Protein AF-A0A498DMC9-F1 (afdb_monomer)

Solvent-accessible surface area (backbone atoms only — not comparable to full-atom values): 8242 Å² total; per-residue (Å²): 131,87,79,72,52,37,24,66,53,49,27,66,72,36,77,91,37,38,62,50,49,54,48,55,50,44,44,74,74,45,41,90,77,58,51,68,70,57,53,53,52,40,46,53,58,51,54,74,74,48,65,63,73,39,71,53,36,26,47,41,34,43,35,51,49,32,53,46,32,52,65,42,59,84,47,43,86,78,45,46,65,72,32,44,45,17,38,45,68,71,69,45,87,46,63,70,51,50,46,54,48,55,54,49,60,76,69,50,84,81,55,89,39,27,50,52,56,72,61,17,53,47,33,40,68,75,42,57,68,71,33,58,70,63,47,41,60,52,48,54,56,52,60,67,71,77,114

Secondary structure (DSSP, 8-state):
---PPBHHHHHHH-GGGHHHHHHHHHHHH-GGGS-HHHHHHHHHHHHHTS-TTSHHHHHHHHHHHHHHHTT-GGGHHHHHHHHHHHHHHTT--SHHHHHHHHHHHHH-S--TT-BPPHHHHHHHHHTGGG-HHHHHHHHHHHHHH--

Mean predicted aligned error: 4.4 Å

pLDDT: mean 89.73, std 10.86, range [36.19, 98.56]

Foldseek 3Di:
DPPFDALLNLLVVDPQSVLLNVLLVCLVPPVVVQDPVSLVVSLVSNLVVADQADPLLLLNLLLSLLSNCLRVVVCCLVRVLSNCSNVVNVVQLALVSVLVVLVVSLVDPDRPSHHHDPSSSCCNVVPVSVCSVVSVVSNVVNVVVVD

Structure (mmCIF, N/CA/C/O backbone):
data_AF-A0A498DMC9-F1
#
_entry.id   AF-A0A498DMC9-F1
#
loop_
_atom_site.group_PDB
_atom_site.id
_atom_site.type_symbol
_atom_site.label_atom_id
_atom_site.label_alt_id
_atom_site.label_comp_id
_atom_site.label_asym_id
_atom_site.label_entity_id
_atom_site.label_seq_id
_atom_site.pdbx_PDB_ins_code
_atom_site.Cartn_x
_atom_site.Cartn_y
_atom_site.Cartn_z
_atom_site.occupancy
_atom_site.B_iso_or_equiv
_atom_site.auth_seq_id
_atom_site.auth_comp_id
_atom_site.auth_asym_id
_atom_site.auth_atom_id
_atom_site.pdbx_PDB_model_num
ATOM 1 N N . MET A 1 1 ? 22.273 14.598 11.260 1.00 36.19 1 MET A N 1
ATOM 2 C CA . MET A 1 1 ? 21.572 13.301 11.300 1.00 36.19 1 MET A CA 1
ATOM 3 C C . MET A 1 1 ? 20.208 13.580 10.700 1.00 36.19 1 MET A C 1
ATOM 5 O O . MET A 1 1 ? 19.405 14.213 11.371 1.00 36.19 1 MET A O 1
ATOM 9 N N . ASN A 1 2 ? 20.017 13.303 9.408 1.00 38.44 2 ASN A N 1
ATOM 10 C CA . ASN A 1 2 ? 18.718 13.521 8.772 1.00 38.44 2 ASN A CA 1
ATOM 11 C C . ASN A 1 2 ? 17.767 12.481 9.358 1.00 38.44 2 ASN A C 1
ATOM 13 O O . ASN A 1 2 ? 18.017 11.284 9.252 1.00 38.44 2 ASN A O 1
ATOM 17 N N . GLN A 1 3 ? 16.760 12.945 10.088 1.00 52.00 3 GLN A N 1
ATOM 18 C CA . GLN A 1 3 ? 15.688 12.095 10.576 1.00 52.00 3 GLN A CA 1
ATOM 19 C C . GLN A 1 3 ? 14.864 11.744 9.337 1.00 52.00 3 GLN A C 1
ATOM 21 O O . GLN A 1 3 ? 14.252 12.629 8.749 1.00 52.00 3 GLN A O 1
ATOM 26 N N . PHE A 1 4 ? 14.962 10.504 8.861 1.00 64.44 4 PHE A N 1
ATOM 27 C CA . PHE A 1 4 ? 14.145 10.056 7.737 1.00 64.44 4 PHE A CA 1
ATOM 28 C C . PHE A 1 4 ? 12.678 10.107 8.171 1.00 64.44 4 PHE A C 1
ATOM 30 O O . PHE A 1 4 ? 12.335 9.565 9.224 1.00 64.44 4 PHE A O 1
ATOM 37 N N . GLU A 1 5 ? 11.843 10.809 7.407 1.00 79.25 5 GLU A N 1
ATOM 38 C CA . GLU A 1 5 ? 10.415 10.928 7.700 1.00 79.25 5 GLU A CA 1
ATOM 39 C C . GLU A 1 5 ? 9.752 9.552 7.552 1.00 79.25 5 GLU A C 1
ATOM 41 O O . GLU A 1 5 ? 10.028 8.801 6.610 1.00 79.25 5 GLU A O 1
ATOM 46 N N . SER A 1 6 ? 8.893 9.182 8.502 1.00 91.06 6 SER A N 1
ATOM 47 C CA . SER A 1 6 ? 8.060 7.995 8.322 1.00 91.06 6 SER A CA 1
ATOM 48 C C . SER A 1 6 ? 6.994 8.278 7.265 1.00 91.06 6 SER A C 1
ATOM 50 O O . SER A 1 6 ? 6.578 9.422 7.080 1.00 91.06 6 SER A O 1
ATOM 52 N N . PHE A 1 7 ? 6.473 7.238 6.615 1.00 94.12 7 PHE A N 1
ATOM 53 C CA . PHE A 1 7 ? 5.352 7.382 5.682 1.00 94.12 7 PHE A CA 1
ATOM 54 C C . PHE A 1 7 ? 4.172 8.116 6.336 1.00 94.12 7 PHE A C 1
ATOM 56 O O . PHE A 1 7 ? 3.524 8.967 5.735 1.00 94.12 7 PHE A O 1
ATOM 63 N N . ARG A 1 8 ? 3.932 7.858 7.625 1.00 94.62 8 ARG A N 1
ATOM 64 C CA . ARG A 1 8 ? 2.882 8.526 8.400 1.00 94.62 8 ARG A CA 1
ATOM 65 C C . ARG A 1 8 ? 3.151 10.021 8.588 1.00 94.62 8 ARG A C 1
ATOM 67 O O . ARG A 1 8 ? 2.198 10.799 8.531 1.00 94.62 8 ARG A O 1
ATOM 74 N N . ASP A 1 9 ? 4.408 10.428 8.759 1.00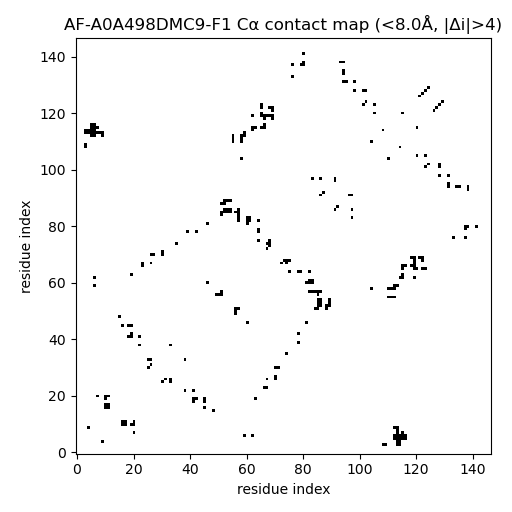 93.38 9 ASP A N 1
ATOM 75 C CA . ASP A 1 9 ? 4.788 11.846 8.810 1.00 93.38 9 ASP A CA 1
ATOM 76 C C . ASP A 1 9 ? 4.497 12.521 7.465 1.00 93.38 9 ASP A C 1
ATOM 78 O O . ASP A 1 9 ? 3.840 13.568 7.437 1.00 93.38 9 ASP A O 1
ATOM 82 N N . VAL A 1 10 ? 4.848 11.864 6.353 1.00 92.94 10 VAL A N 1
ATOM 83 C CA . VAL A 1 10 ? 4.533 12.330 4.994 1.00 92.94 10 VAL A CA 1
ATOM 84 C C . VAL A 1 10 ? 3.021 12.493 4.810 1.00 92.94 10 VAL A C 1
ATOM 86 O O . VAL A 1 10 ? 2.564 13.583 4.452 1.00 92.94 10 VAL A O 1
ATOM 89 N N . LEU A 1 11 ? 2.217 11.475 5.150 1.00 94.56 11 LEU A N 1
ATOM 90 C CA . LEU A 1 11 ? 0.750 11.553 5.100 1.00 94.56 11 LEU A CA 1
ATOM 91 C C . LEU A 1 11 ? 0.197 12.706 5.957 1.00 94.56 11 LEU A C 1
ATOM 93 O O . LEU A 1 11 ? -0.761 13.375 5.567 1.00 94.56 11 LEU A O 1
ATOM 97 N N . SER A 1 12 ? 0.788 12.955 7.130 1.00 94.00 12 SER A N 1
ATOM 98 C CA . SER A 1 12 ? 0.341 14.014 8.043 1.00 94.00 12 SER A CA 1
ATOM 99 C C . SER A 1 12 ? 0.609 15.424 7.499 1.00 94.00 12 SER A C 1
ATOM 101 O O . SER A 1 12 ? -0.191 16.344 7.727 1.00 94.00 12 SER A O 1
ATOM 103 N N . SER A 1 13 ? 1.699 15.581 6.739 1.00 91.94 13 SER A N 1
ATOM 104 C CA . SER A 1 13 ? 2.114 16.843 6.123 1.00 91.94 13 SER A CA 1
ATOM 105 C C . SER A 1 13 ? 1.188 17.257 4.968 1.00 91.94 13 SER A C 1
ATOM 107 O O . SER A 1 13 ? 0.937 18.448 4.752 1.00 91.94 13 SER A O 1
ATOM 109 N N . MET A 1 14 ? 0.588 16.281 4.276 1.00 90.25 14 MET A N 1
ATOM 110 C CA . MET A 1 14 ? -0.277 16.499 3.119 1.00 90.25 14 MET A CA 1
ATOM 111 C C . MET A 1 14 ? -1.756 16.452 3.512 1.00 90.25 14 MET A C 1
ATOM 113 O O . MET A 1 14 ? -2.351 15.397 3.714 1.00 90.25 14 MET A O 1
ATOM 117 N N . LYS A 1 15 ? -2.410 17.622 3.578 1.00 90.75 15 LYS A N 1
ATOM 118 C CA . LYS A 1 15 ? -3.820 17.734 4.018 1.00 90.75 15 LYS A CA 1
ATOM 119 C C . LYS A 1 15 ? -4.785 16.798 3.281 1.00 90.75 15 LYS A C 1
ATOM 121 O O . LYS A 1 15 ? -5.711 16.292 3.908 1.00 90.75 15 LYS A O 1
ATOM 126 N N . HIS A 1 16 ? -4.581 16.596 1.983 1.00 91.94 16 HIS A N 1
ATOM 127 C CA . HIS A 1 16 ? -5.442 15.765 1.142 1.00 91.94 16 HIS A CA 1
ATOM 128 C C . HIS A 1 16 ? -5.214 14.255 1.348 1.00 91.94 16 HIS A C 1
ATOM 130 O O . HIS A 1 16 ? -6.079 13.469 0.986 1.00 91.94 16 HIS A O 1
ATOM 136 N N . TRP A 1 17 ? -4.124 13.846 2.009 1.00 94.81 17 TRP A N 1
ATOM 137 C CA . TRP A 1 17 ? -3.828 12.448 2.354 1.00 94.81 17 TRP A CA 1
ATOM 138 C C . TRP A 1 17 ? -4.225 12.055 3.779 1.00 94.81 17 TRP A C 1
ATOM 140 O O . TRP A 1 17 ? -4.114 10.893 4.170 1.00 94.81 17 TRP A O 1
ATOM 150 N N . ARG A 1 18 ? -4.764 12.992 4.564 1.00 95.38 18 ARG A N 1
ATOM 151 C CA . ARG A 1 18 ? -5.263 12.715 5.920 1.00 95.38 18 ARG A CA 1
ATOM 152 C C . ARG A 1 18 ? -6.287 11.5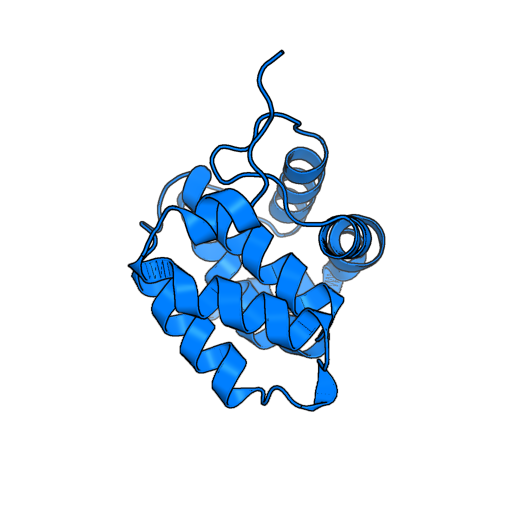76 6.007 1.00 95.38 18 ARG A C 1
ATOM 154 O O . ARG A 1 18 ? -6.234 10.864 7.007 1.00 95.38 18 ARG A O 1
ATOM 161 N N . PRO A 1 19 ? -7.190 11.360 5.027 1.00 97.56 19 PRO A N 1
ATOM 162 C CA . PRO A 1 19 ? -8.073 10.195 5.052 1.00 97.56 19 PRO A CA 1
ATOM 163 C C . PRO A 1 19 ? -7.307 8.867 5.073 1.00 97.56 19 PRO A C 1
ATOM 165 O O . PRO A 1 19 ? -7.687 7.974 5.826 1.00 97.56 19 PRO A O 1
ATOM 168 N N . MET A 1 20 ? -6.201 8.764 4.324 1.00 98.06 20 MET A N 1
ATOM 169 C CA . MET A 1 20 ? -5.328 7.587 4.347 1.00 98.06 20 MET A CA 1
ATOM 170 C C . MET A 1 20 ? -4.681 7.420 5.724 1.00 98.06 20 MET A C 1
ATOM 172 O O . MET A 1 20 ? -4.760 6.345 6.307 1.00 98.06 20 MET A O 1
ATOM 176 N N . LEU A 1 21 ? -4.136 8.491 6.314 1.00 97.69 21 LEU A N 1
ATOM 177 C CA . LEU A 1 21 ? -3.573 8.424 7.670 1.00 97.69 21 LEU A CA 1
ATOM 178 C C . LEU A 1 21 ? -4.604 7.936 8.702 1.00 97.69 21 LEU A C 1
ATOM 180 O O . LEU A 1 21 ? -4.318 7.027 9.478 1.00 97.69 21 LEU A O 1
ATOM 184 N N . ALA A 1 22 ? -5.817 8.496 8.670 1.00 97.75 22 ALA A N 1
ATOM 185 C CA . ALA A 1 22 ? -6.899 8.105 9.570 1.00 97.75 22 ALA A CA 1
ATOM 186 C C . ALA A 1 22 ? -7.335 6.643 9.365 1.00 97.75 22 ALA A C 1
ATOM 188 O O . ALA A 1 22 ? -7.659 5.954 10.332 1.00 97.75 22 ALA A O 1
ATOM 189 N N . LEU A 1 23 ? -7.327 6.150 8.122 1.00 98.31 23 LEU A N 1
ATOM 190 C CA . LEU A 1 23 ? -7.565 4.738 7.834 1.00 98.31 23 LEU A CA 1
ATOM 191 C C . LEU A 1 23 ? -6.490 3.854 8.479 1.00 98.31 23 LEU A C 1
ATOM 193 O O . LEU A 1 23 ? -6.831 2.878 9.143 1.00 98.31 23 LEU A O 1
ATOM 197 N N . LEU A 1 24 ? -5.208 4.198 8.318 1.00 97.62 24 LEU A N 1
ATOM 198 C CA . LEU A 1 24 ? -4.105 3.426 8.899 1.00 97.62 24 LEU A CA 1
ATOM 199 C C . LEU A 1 24 ? -4.141 3.424 10.439 1.00 97.62 24 LEU A C 1
ATOM 201 O O . LEU A 1 24 ? -3.757 2.430 11.061 1.00 97.62 24 LEU A O 1
ATOM 205 N N . ASP A 1 25 ? -4.636 4.498 11.058 1.00 97.44 25 ASP A N 1
ATOM 206 C CA . ASP A 1 25 ? -4.862 4.586 12.510 1.00 97.44 25 ASP A CA 1
ATOM 207 C C . ASP A 1 25 ? -5.959 3.644 12.992 1.00 97.44 25 ASP A C 1
ATOM 209 O O . ASP A 1 25 ? -5.773 2.893 13.956 1.00 97.44 25 ASP A O 1
ATOM 213 N N . ASP A 1 26 ? -7.095 3.645 12.299 1.00 97.69 26 ASP A N 1
ATOM 214 C CA . ASP A 1 26 ? -8.195 2.742 12.617 1.00 97.69 26 ASP A CA 1
ATOM 215 C C . ASP A 1 26 ? -7.794 1.280 12.385 1.00 97.69 26 ASP A C 1
ATOM 217 O O . ASP A 1 26 ? -8.065 0.432 13.233 1.00 97.69 26 ASP A O 1
ATOM 221 N N . LEU A 1 27 ? -7.075 0.980 11.299 1.00 97.31 27 LEU A N 1
ATOM 222 C CA . LEU A 1 27 ? -6.558 -0.364 11.036 1.00 97.31 27 LEU A CA 1
ATOM 223 C C . LEU A 1 27 ? -5.550 -0.819 12.100 1.00 97.31 27 LEU A C 1
ATOM 225 O O . LEU A 1 27 ? -5.495 -2.000 12.428 1.00 97.31 27 LEU A O 1
ATOM 229 N N . SER A 1 28 ? -4.754 0.095 12.656 1.00 94.81 28 SER A N 1
ATOM 230 C CA . SER A 1 28 ? -3.788 -0.235 13.713 1.00 94.81 28 SER A CA 1
ATOM 231 C C . SER A 1 28 ? -4.431 -0.467 15.078 1.00 94.81 28 SER A C 1
ATOM 233 O O . SER A 1 28 ? -3.832 -1.133 15.917 1.00 94.81 28 SER A O 1
ATOM 235 N N . SER A 1 29 ? -5.621 0.086 15.317 1.00 95.00 29 SER A N 1
ATOM 236 C CA . SER A 1 29 ? -6.293 0.024 16.619 1.00 95.00 29 SER A CA 1
ATOM 237 C C . SER A 1 29 ? -7.454 -0.973 16.674 1.00 95.00 29 SER A C 1
ATOM 239 O O . SER A 1 29 ? -7.691 -1.554 17.729 1.00 95.00 29 SER A O 1
ATOM 241 N N . LYS A 1 30 ? -8.179 -1.160 15.566 1.00 94.44 30 LYS A N 1
ATOM 242 C CA . LYS A 1 30 ? -9.423 -1.948 15.474 1.00 94.44 30 LYS A CA 1
ATOM 243 C C . LYS A 1 30 ? -9.667 -2.443 14.033 1.00 94.44 30 LYS A C 1
ATOM 245 O O . LYS A 1 30 ? -10.667 -2.055 13.411 1.00 94.44 30 LYS A O 1
ATOM 250 N N . PRO A 1 31 ? -8.757 -3.255 13.461 1.00 90.56 31 PRO A N 1
ATOM 251 C CA . PRO A 1 31 ? -8.789 -3.642 12.047 1.00 90.56 31 PRO A CA 1
ATOM 252 C C . PRO A 1 31 ? -10.109 -4.289 11.609 1.00 90.56 31 PRO A C 1
ATOM 254 O O . PRO A 1 31 ? -10.596 -4.009 10.515 1.00 90.56 31 PRO A O 1
ATOM 257 N N . GLU A 1 32 ? -10.728 -5.087 12.478 1.00 92.00 32 GLU A N 1
ATOM 258 C CA . GLU A 1 32 ? -12.003 -5.772 12.248 1.00 92.00 32 GLU A CA 1
ATOM 259 C C . GLU A 1 32 ? -13.214 -4.831 12.149 1.00 92.00 32 GLU A C 1
ATOM 261 O O . GLU A 1 32 ? -14.254 -5.206 11.615 1.00 92.00 32 GLU A O 1
ATOM 266 N N . SER A 1 33 ? -13.094 -3.601 12.656 1.00 93.94 33 SER A N 1
ATOM 267 C CA . SER A 1 33 ? -14.165 -2.596 12.594 1.00 93.94 33 SER A CA 1
ATOM 268 C C . SER A 1 33 ? -14.152 -1.771 11.304 1.00 93.94 33 SER A C 1
ATOM 270 O O . SER A 1 33 ? -15.104 -1.042 11.018 1.00 93.94 33 SER A O 1
ATOM 272 N N . VAL A 1 34 ? -13.062 -1.847 10.538 1.00 97.62 34 VAL A N 1
ATOM 273 C CA . VAL A 1 34 ? -12.906 -1.134 9.272 1.00 97.62 34 VAL A CA 1
ATOM 274 C C . VAL A 1 34 ? -13.497 -2.003 8.168 1.00 97.62 34 VAL A C 1
ATOM 276 O O . VAL A 1 34 ? -13.084 -3.139 7.980 1.00 97.62 34 VAL A O 1
ATOM 279 N N . THR A 1 35 ? -14.473 -1.497 7.422 1.00 97.94 35 THR A N 1
ATOM 280 C CA . THR A 1 35 ? -15.092 -2.257 6.327 1.00 97.94 35 THR A CA 1
ATOM 281 C C . THR A 1 35 ? -14.242 -2.208 5.059 1.00 97.94 35 THR A C 1
ATOM 283 O O . THR A 1 35 ? -13.558 -1.216 4.809 1.00 97.94 35 THR A O 1
ATOM 286 N N . ASP A 1 36 ? -14.343 -3.236 4.215 1.00 98.12 36 ASP A N 1
ATOM 287 C CA . ASP A 1 36 ? -13.710 -3.268 2.886 1.00 98.12 36 ASP A CA 1
ATOM 288 C C . ASP A 1 36 ? -14.074 -2.035 2.060 1.00 98.12 36 ASP A C 1
ATOM 290 O O . ASP A 1 36 ? -13.194 -1.358 1.543 1.00 98.12 36 ASP A O 1
ATOM 294 N N . ALA A 1 37 ? -15.364 -1.679 2.030 1.00 98.06 37 ALA A N 1
ATOM 295 C CA . ALA A 1 37 ? -15.858 -0.515 1.298 1.00 98.06 37 ALA A CA 1
ATOM 296 C C . ALA A 1 37 ? -15.162 0.787 1.722 1.00 98.06 37 ALA A C 1
ATOM 298 O O . ALA A 1 37 ? -14.871 1.634 0.884 1.00 98.06 37 ALA A O 1
ATOM 299 N N . ARG A 1 38 ? -14.852 0.940 3.016 1.00 97.94 38 ARG A N 1
ATOM 300 C CA . ARG A 1 38 ? -14.118 2.107 3.512 1.00 97.94 38 ARG A CA 1
ATOM 301 C C . ARG A 1 38 ? -12.654 2.087 3.073 1.00 97.94 38 ARG A C 1
ATOM 303 O O . ARG A 1 38 ? -12.108 3.144 2.769 1.00 97.94 38 ARG A O 1
ATOM 310 N N . ILE A 1 39 ? -12.014 0.916 3.078 1.00 98.56 39 ILE A N 1
ATOM 311 C CA . ILE A 1 39 ? -10.635 0.767 2.594 1.00 98.56 39 ILE A CA 1
ATOM 312 C C . ILE A 1 39 ? -10.581 1.138 1.113 1.00 98.56 39 ILE A C 1
ATOM 314 O O . ILE A 1 39 ? -9.764 1.968 0.733 1.00 98.56 39 ILE A O 1
ATOM 318 N N . GLU A 1 40 ? -11.484 0.580 0.307 1.00 98.38 40 GLU A N 1
ATOM 319 C CA . GLU A 1 40 ? -11.574 0.822 -1.136 1.00 98.38 40 GLU A CA 1
ATOM 320 C C . GLU A 1 40 ? -11.869 2.297 -1.455 1.00 98.38 40 GLU A C 1
ATOM 322 O O . GLU A 1 40 ? -11.206 2.880 -2.309 1.00 98.38 40 GLU A O 1
ATOM 327 N N . GLU A 1 41 ? -12.796 2.940 -0.735 1.00 98.12 41 GLU A N 1
ATOM 328 C CA . GLU A 1 41 ? -13.106 4.366 -0.910 1.00 98.12 41 GLU A CA 1
ATOM 329 C C . GLU A 1 41 ? -11.886 5.256 -0.626 1.00 98.12 41 GLU A C 1
ATOM 331 O O . GLU A 1 41 ? -11.516 6.104 -1.442 1.00 98.12 41 GLU A O 1
ATOM 336 N N . VAL A 1 42 ? -11.233 5.059 0.523 1.00 98.31 42 VAL A N 1
ATOM 337 C CA . VAL A 1 42 ? -10.059 5.854 0.907 1.00 98.31 42 VAL A CA 1
ATOM 338 C C . VAL A 1 42 ? -8.881 5.577 -0.024 1.00 98.31 42 VAL A C 1
ATOM 340 O O . VAL A 1 42 ? -8.173 6.514 -0.396 1.00 98.31 42 VAL A O 1
ATOM 343 N N . TRP A 1 43 ? -8.684 4.319 -0.422 1.00 98.25 43 TRP A N 1
ATOM 344 C CA . TRP A 1 43 ? -7.674 3.926 -1.399 1.00 98.25 43 TRP A CA 1
ATOM 345 C C . TRP A 1 43 ? -7.887 4.631 -2.735 1.00 98.25 43 TRP A C 1
ATOM 347 O O . TRP A 1 43 ? -6.959 5.250 -3.249 1.00 98.25 43 TRP A O 1
ATOM 357 N N . HIS A 1 44 ? -9.112 4.611 -3.262 1.00 96.62 44 HIS A N 1
ATOM 358 C CA . HIS A 1 44 ? -9.446 5.237 -4.536 1.00 96.62 44 HIS A CA 1
ATOM 359 C C . HIS A 1 44 ? -9.129 6.739 -4.538 1.00 96.62 44 HIS A C 1
ATOM 361 O O . HIS A 1 44 ? -8.463 7.238 -5.447 1.00 96.62 44 HIS A O 1
ATOM 367 N N . VAL A 1 45 ? -9.541 7.453 -3.484 1.00 96.25 45 VAL A N 1
ATOM 368 C CA . VAL A 1 45 ? -9.244 8.886 -3.320 1.00 96.25 45 VAL A CA 1
ATOM 369 C C . VAL A 1 45 ? -7.738 9.131 -3.190 1.00 96.25 45 VAL A C 1
ATOM 371 O O . VAL A 1 45 ? -7.210 10.074 -3.780 1.00 96.25 45 VAL A O 1
ATOM 374 N N . TYR A 1 46 ? -7.034 8.286 -2.433 1.00 96.69 46 TYR A N 1
ATOM 375 C CA . TYR A 1 46 ? -5.588 8.389 -2.259 1.00 96.69 46 TYR A CA 1
ATOM 376 C C . TYR A 1 46 ? -4.847 8.189 -3.586 1.00 96.69 46 TYR A C 1
ATOM 378 O O . TYR A 1 46 ? -4.072 9.062 -3.978 1.00 96.69 46 TYR A O 1
ATOM 386 N N . LYS A 1 47 ? -5.154 7.119 -4.326 1.00 94.44 47 LYS A N 1
ATOM 387 C CA . LYS A 1 47 ? -4.566 6.821 -5.638 1.00 94.44 47 LYS A CA 1
ATOM 388 C C . LYS A 1 47 ? -4.750 7.979 -6.617 1.00 94.44 47 LYS A C 1
ATOM 390 O O . LYS A 1 47 ? -3.781 8.430 -7.214 1.00 94.44 47 LYS A O 1
ATOM 395 N N . GLN A 1 48 ? -5.968 8.513 -6.743 1.00 93.00 48 GLN A N 1
ATOM 396 C CA . GLN A 1 48 ? -6.261 9.629 -7.657 1.00 93.00 48 GLN A CA 1
ATOM 397 C C . GLN A 1 48 ? -5.463 10.903 -7.358 1.00 93.00 48 GLN A C 1
ATOM 399 O O . GLN A 1 48 ? -5.309 11.757 -8.230 1.00 93.00 48 GLN A O 1
ATOM 404 N N . SER A 1 49 ? -4.977 11.053 -6.127 1.00 91.69 49 SER A N 1
ATOM 405 C CA . SER A 1 49 ? -4.156 12.196 -5.732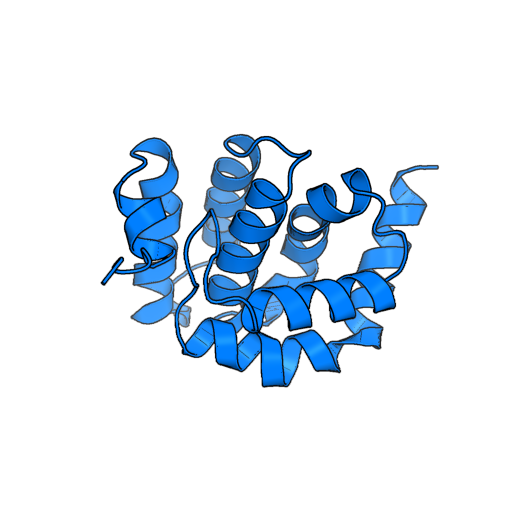 1.00 91.69 49 SER A CA 1
ATOM 406 C C . SER A 1 49 ? -2.657 12.015 -6.007 1.00 91.69 49 SER A C 1
ATOM 408 O O . SER A 1 49 ? -1.898 12.970 -5.848 1.00 91.69 49 SER A O 1
ATOM 410 N N . ILE A 1 50 ? -2.229 10.822 -6.427 1.00 89.75 50 ILE A N 1
ATOM 411 C CA . ILE A 1 50 ? -0.840 10.489 -6.751 1.00 89.75 50 ILE A CA 1
ATOM 412 C C . ILE A 1 50 ? -0.637 10.571 -8.270 1.00 89.75 50 ILE A C 1
ATOM 414 O O . ILE A 1 50 ? -1.466 10.114 -9.052 1.00 89.75 50 ILE A O 1
ATOM 418 N N . GLN A 1 51 ? 0.484 11.152 -8.706 1.00 76.94 51 GLN A N 1
ATOM 419 C CA . GLN A 1 51 ? 0.901 11.106 -10.113 1.00 76.94 51 GLN A CA 1
ATOM 420 C C . GLN A 1 51 ? 1.420 9.705 -10.442 1.00 76.94 51 GLN A C 1
ATOM 422 O O . GLN A 1 51 ? 2.308 9.227 -9.757 1.00 76.94 51 GLN A O 1
ATOM 427 N N . THR A 1 52 ? 0.909 9.044 -11.475 1.00 68.50 52 THR A N 1
ATOM 428 C CA . THR A 1 52 ? 1.073 7.590 -11.657 1.00 68.50 52 THR A CA 1
ATOM 429 C C . THR A 1 52 ? 2.355 7.139 -12.370 1.00 68.50 52 THR A C 1
ATOM 431 O O . THR A 1 52 ? 2.456 5.971 -12.714 1.00 68.50 52 THR A O 1
ATOM 434 N N . ASN A 1 53 ? 3.351 8.002 -12.608 1.00 75.38 53 ASN A N 1
ATOM 435 C CA . ASN A 1 53 ? 4.499 7.664 -13.470 1.00 75.38 53 ASN A CA 1
ATOM 436 C C . ASN A 1 53 ? 5.891 7.969 -12.885 1.00 75.38 53 ASN A C 1
ATOM 438 O O . ASN A 1 53 ? 6.819 8.279 -13.633 1.00 75.38 53 ASN A O 1
ATOM 442 N N . CYS A 1 54 ? 6.066 7.910 -11.564 1.00 85.94 54 CYS A N 1
ATOM 443 C CA . CYS A 1 54 ? 7.377 8.120 -10.946 1.00 85.94 54 CYS A CA 1
ATOM 444 C C . CYS A 1 54 ? 7.656 7.156 -9.789 1.00 85.94 54 CYS A C 1
ATOM 446 O O . CYS A 1 54 ? 6.737 6.606 -9.188 1.00 85.94 54 CYS A O 1
ATOM 448 N N . GLU A 1 55 ? 8.937 6.999 -9.444 1.00 90.06 55 GLU A N 1
ATOM 449 C CA . GLU A 1 55 ? 9.391 6.134 -8.344 1.00 90.06 55 GLU A CA 1
ATOM 450 C C . GLU A 1 55 ? 8.695 6.479 -7.020 1.00 90.06 55 GLU A C 1
ATOM 452 O O . GLU A 1 55 ? 8.211 5.606 -6.309 1.00 90.06 55 GLU A O 1
ATOM 457 N N . GLY A 1 56 ? 8.542 7.775 -6.723 1.00 91.62 56 GLY A N 1
ATOM 458 C CA . GLY A 1 56 ? 7.832 8.222 -5.525 1.00 91.62 56 GLY A CA 1
ATOM 459 C C . GLY A 1 56 ? 6.370 7.765 -5.493 1.00 91.62 56 GLY A C 1
ATOM 460 O O . GLY A 1 56 ? 5.838 7.491 -4.425 1.00 91.62 56 GLY A O 1
ATOM 461 N N . ALA A 1 57 ? 5.709 7.629 -6.641 1.00 92.81 57 ALA A N 1
ATOM 462 C CA . ALA A 1 57 ? 4.352 7.098 -6.696 1.00 92.81 57 ALA A CA 1
ATOM 463 C C . ALA A 1 57 ? 4.307 5.611 -6.337 1.00 92.81 57 ALA A C 1
ATOM 465 O O . ALA A 1 57 ? 3.458 5.204 -5.543 1.00 92.81 57 ALA A O 1
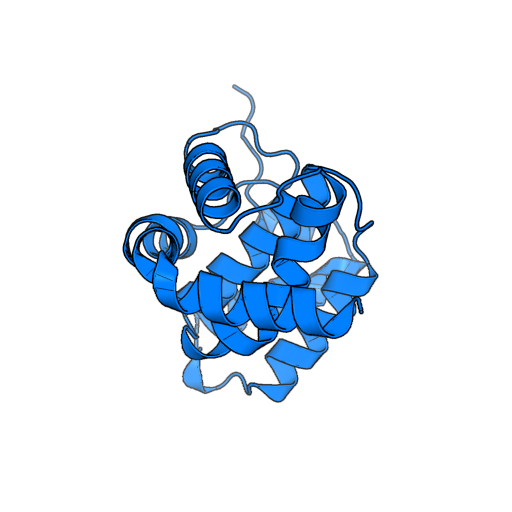ATOM 466 N N . ALA A 1 58 ? 5.247 4.829 -6.876 1.00 93.31 58 ALA A N 1
ATOM 467 C CA . ALA A 1 58 ? 5.399 3.420 -6.536 1.00 93.31 58 ALA A CA 1
ATOM 468 C C . ALA A 1 58 ? 5.679 3.240 -5.037 1.00 93.31 58 ALA A C 1
ATOM 470 O O . ALA A 1 58 ? 5.015 2.443 -4.376 1.00 93.31 58 ALA A O 1
ATOM 471 N N . GLU A 1 59 ? 6.590 4.035 -4.469 1.00 94.06 59 GLU A N 1
ATOM 472 C CA . GLU A 1 59 ? 6.886 4.003 -3.034 1.00 94.06 59 GLU A CA 1
ATOM 473 C C . GLU A 1 59 ? 5.662 4.350 -2.175 1.00 94.06 59 GLU A C 1
ATOM 475 O O . GLU A 1 59 ? 5.375 3.639 -1.213 1.00 94.06 59 GLU A O 1
ATOM 480 N N . ALA A 1 60 ? 4.919 5.412 -2.511 1.00 94.56 60 ALA A N 1
ATOM 481 C CA . ALA A 1 60 ? 3.720 5.815 -1.771 1.00 94.56 60 ALA A CA 1
ATOM 482 C C . ALA A 1 60 ? 2.630 4.737 -1.797 1.00 94.56 60 ALA A C 1
ATOM 484 O O . ALA A 1 60 ? 2.052 4.404 -0.757 1.00 94.56 60 ALA A O 1
ATOM 485 N N . LEU A 1 61 ? 2.345 4.180 -2.977 1.00 95.81 61 LEU A N 1
ATOM 486 C CA . LEU A 1 61 ? 1.323 3.150 -3.121 1.00 95.81 61 LEU A C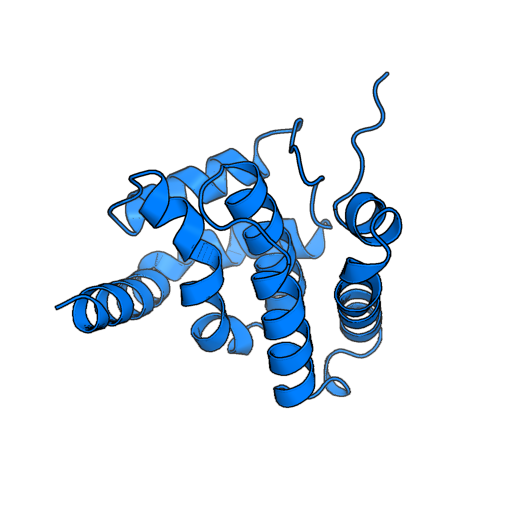A 1
ATOM 487 C C . LEU A 1 61 ? 1.746 1.836 -2.464 1.00 95.81 61 LEU A C 1
ATOM 489 O O . LEU A 1 61 ? 0.922 1.216 -1.793 1.00 95.81 61 LEU A O 1
ATOM 493 N N . MET A 1 62 ? 3.018 1.443 -2.565 1.00 95.50 62 MET A N 1
ATOM 494 C CA . MET A 1 62 ? 3.531 0.261 -1.870 1.00 95.50 62 MET A CA 1
ATOM 495 C C . MET A 1 62 ? 3.518 0.447 -0.346 1.00 95.50 62 MET A C 1
ATOM 497 O O . MET A 1 62 ? 3.136 -0.470 0.389 1.00 95.50 62 MET A O 1
ATOM 501 N N . ALA A 1 63 ? 3.867 1.636 0.156 1.00 95.88 63 ALA A N 1
ATOM 502 C CA . ALA A 1 63 ? 3.784 1.961 1.580 1.00 95.88 63 ALA A CA 1
ATOM 503 C C . ALA A 1 63 ? 2.340 1.853 2.097 1.00 95.88 63 ALA A C 1
ATOM 505 O O . ALA A 1 63 ? 2.096 1.259 3.152 1.00 95.88 63 ALA A O 1
ATOM 506 N N . ALA A 1 64 ? 1.370 2.383 1.346 1.00 97.44 64 ALA A N 1
ATOM 507 C CA . ALA A 1 64 ? -0.049 2.282 1.678 1.00 97.44 64 ALA A CA 1
ATOM 508 C C . ALA A 1 64 ? -0.554 0.832 1.607 1.00 97.44 64 ALA A C 1
ATOM 510 O O . ALA A 1 64 ? -1.151 0.352 2.575 1.00 97.44 64 ALA A O 1
ATOM 511 N N . LEU A 1 65 ? -0.275 0.121 0.507 1.00 97.56 65 LEU A N 1
ATOM 512 C CA . LEU A 1 65 ? -0.689 -1.266 0.288 1.00 97.56 65 LEU A CA 1
ATOM 513 C C . LEU A 1 65 ? -0.187 -2.165 1.414 1.00 97.56 65 LEU A C 1
ATOM 515 O O . LEU A 1 65 ? -0.980 -2.862 2.044 1.00 97.56 65 LEU A O 1
ATOM 519 N N . SER A 1 66 ? 1.116 -2.124 1.696 1.00 97.38 66 SER A N 1
ATOM 520 C CA . SER A 1 66 ? 1.728 -2.937 2.748 1.00 97.38 66 SER A CA 1
ATOM 521 C C . SER A 1 66 ? 1.183 -2.593 4.134 1.00 97.38 66 SER A C 1
ATOM 523 O O . SER A 1 66 ? 0.899 -3.498 4.917 1.00 97.38 66 SER A O 1
ATOM 525 N N . SER A 1 67 ? 0.945 -1.312 4.432 1.00 97.56 67 SER A N 1
ATOM 526 C CA . SER A 1 67 ? 0.362 -0.891 5.714 1.00 97.56 67 SER A CA 1
ATOM 527 C C . SER A 1 67 ? -1.064 -1.412 5.913 1.00 97.56 67 SER A C 1
ATOM 529 O O . SER A 1 67 ? -1.415 -1.809 7.031 1.00 97.56 67 SER A O 1
ATOM 531 N N . ILE A 1 68 ? -1.864 -1.445 4.841 1.00 98.31 68 ILE A N 1
ATOM 532 C CA . ILE A 1 68 ? -3.216 -2.016 4.836 1.00 98.31 68 ILE A CA 1
ATOM 533 C C . ILE A 1 68 ? -3.142 -3.543 4.956 1.00 98.31 68 ILE A C 1
ATOM 535 O O . ILE A 1 68 ? -3.714 -4.114 5.886 1.00 98.31 68 ILE A O 1
ATOM 539 N N . CYS A 1 69 ? -2.404 -4.208 4.065 1.00 97.00 69 CYS A N 1
ATOM 540 C CA . CYS A 1 69 ? -2.370 -5.669 3.960 1.00 97.00 69 CYS A CA 1
ATOM 541 C C . CYS A 1 69 ? -1.709 -6.345 5.165 1.00 97.00 69 CYS A C 1
ATOM 543 O O . CYS A 1 69 ? -2.072 -7.465 5.512 1.00 97.00 69 CYS A O 1
ATOM 545 N N . ALA A 1 70 ? -0.827 -5.648 5.883 1.00 97.44 70 ALA A N 1
ATOM 546 C CA . ALA A 1 70 ? -0.278 -6.141 7.142 1.00 97.44 70 ALA A CA 1
ATOM 547 C C . ALA A 1 70 ? -1.336 -6.352 8.241 1.00 97.44 70 ALA A C 1
ATOM 549 O O . ALA A 1 70 ? -1.061 -7.027 9.234 1.00 97.44 70 ALA A O 1
ATOM 550 N N . ARG A 1 71 ? -2.529 -5.764 8.081 1.00 97.38 71 ARG A N 1
ATOM 551 C CA . ARG A 1 71 ? -3.663 -5.857 9.016 1.00 97.38 71 ARG A CA 1
ATOM 552 C C . ARG A 1 71 ? -4.912 -6.463 8.374 1.00 97.38 71 ARG A C 1
ATOM 554 O O . ARG A 1 71 ? -5.723 -7.047 9.084 1.00 97.38 71 ARG A O 1
ATOM 561 N N . ARG A 1 72 ? -5.061 -6.325 7.055 1.00 96.19 72 ARG A N 1
ATOM 562 C CA . ARG A 1 72 ? -6.169 -6.841 6.234 1.00 96.19 72 ARG A CA 1
ATOM 563 C C . ARG A 1 72 ? -5.621 -7.542 4.978 1.00 96.19 72 ARG A C 1
ATOM 565 O O . ARG A 1 72 ? -5.711 -6.973 3.888 1.00 96.19 72 ARG A O 1
ATOM 572 N N . PRO A 1 73 ? -4.982 -8.724 5.110 1.00 93.81 73 PRO A N 1
ATOM 573 C CA . PRO A 1 73 ? -4.291 -9.398 4.003 1.00 93.81 73 PRO A CA 1
ATOM 574 C C . PRO A 1 73 ? -5.178 -9.699 2.790 1.00 93.81 73 PRO A C 1
ATOM 576 O O . PRO A 1 73 ? -4.704 -9.700 1.659 1.00 93.81 73 PRO A O 1
ATOM 579 N N . GLU A 1 74 ? -6.473 -9.914 3.011 1.00 92.88 74 GLU A N 1
ATOM 580 C CA . GLU A 1 74 ? -7.477 -10.171 1.977 1.00 92.88 74 GLU A CA 1
ATOM 581 C C . GLU A 1 74 ? -7.688 -8.996 1.008 1.00 92.88 74 GLU A C 1
ATOM 583 O O . GLU A 1 74 ? -8.298 -9.169 -0.045 1.00 92.88 74 GLU A O 1
ATOM 588 N N . MET A 1 75 ? -7.184 -7.802 1.338 1.00 94.81 75 MET A N 1
ATOM 589 C CA . MET A 1 75 ? -7.257 -6.636 0.457 1.00 94.81 75 MET A CA 1
ATOM 590 C C . MET A 1 75 ? -6.214 -6.664 -0.664 1.00 94.81 75 MET A C 1
ATOM 592 O O . MET A 1 75 ? -6.335 -5.874 -1.598 1.00 94.81 75 MET A O 1
ATOM 596 N N . LEU A 1 76 ? -5.218 -7.557 -0.611 1.00 92.50 76 LEU A N 1
ATOM 597 C CA . LEU A 1 76 ? -4.140 -7.608 -1.601 1.00 92.50 76 LEU A CA 1
ATOM 598 C C . LEU A 1 76 ? -4.684 -7.703 -3.031 1.00 92.50 76 LEU A C 1
ATOM 600 O O . LEU A 1 76 ? -4.376 -6.850 -3.856 1.00 92.50 76 LEU A O 1
ATOM 604 N N . ASP A 1 77 ? -5.563 -8.669 -3.299 1.00 89.62 77 ASP A N 1
ATOM 605 C CA . ASP A 1 77 ? -6.109 -8.911 -4.642 1.00 89.62 77 ASP A CA 1
ATOM 606 C C . ASP A 1 77 ? -6.890 -7.723 -5.211 1.00 89.62 77 ASP A C 1
ATOM 608 O O . ASP A 1 77 ? -6.996 -7.577 -6.428 1.00 89.62 77 ASP A O 1
ATOM 612 N N . LYS A 1 78 ? -7.459 -6.887 -4.336 1.00 91.69 78 LYS A N 1
ATOM 613 C CA . LYS A 1 78 ? -8.262 -5.721 -4.720 1.00 91.69 78 LYS A CA 1
ATOM 614 C C . LYS A 1 78 ? -7.406 -4.498 -5.022 1.00 91.69 78 LYS A C 1
ATOM 616 O O . LYS A 1 78 ? -7.802 -3.670 -5.833 1.00 91.69 78 LYS A O 1
ATOM 621 N N . LEU A 1 79 ? -6.277 -4.359 -4.330 1.00 94.94 79 LEU A N 1
ATOM 622 C CA . LEU A 1 79 ? -5.482 -3.129 -4.321 1.00 94.94 79 LEU A CA 1
ATOM 623 C C . LEU A 1 79 ? -4.162 -3.263 -5.090 1.00 94.94 79 LEU A C 1
ATOM 625 O O . LEU A 1 79 ? -3.591 -2.254 -5.496 1.00 94.94 79 LEU A O 1
ATOM 629 N N . LEU A 1 80 ? -3.666 -4.490 -5.288 1.00 92.94 80 LEU A N 1
ATOM 630 C CA . LEU A 1 80 ? -2.341 -4.735 -5.858 1.00 92.94 80 LEU A CA 1
ATOM 631 C C . LEU A 1 80 ? -2.202 -4.160 -7.266 1.00 92.94 80 LEU A C 1
ATOM 633 O O . LEU A 1 80 ? -1.192 -3.526 -7.544 1.00 92.94 80 LEU A O 1
ATOM 637 N N . ALA A 1 81 ? -3.225 -4.329 -8.106 1.00 90.81 81 ALA A N 1
ATOM 638 C CA . ALA A 1 81 ? -3.259 -3.806 -9.469 1.00 90.81 81 ALA A CA 1
ATOM 639 C C . ALA A 1 81 ? -2.953 -2.299 -9.523 1.00 90.81 81 ALA A C 1
ATOM 641 O O . ALA A 1 81 ? -2.014 -1.871 -10.189 1.00 90.81 81 ALA A O 1
ATOM 642 N N . ASP A 1 82 ? -3.687 -1.507 -8.737 1.00 92.12 82 ASP A N 1
ATOM 643 C CA . ASP A 1 82 ? -3.457 -0.066 -8.619 1.00 92.12 82 ASP A CA 1
ATOM 644 C C . ASP A 1 82 ? -2.074 0.251 -8.045 1.00 92.12 82 ASP A C 1
ATOM 646 O O . ASP A 1 82 ? -1.445 1.228 -8.442 1.00 92.12 82 ASP A O 1
ATOM 650 N N . ALA A 1 83 ? -1.608 -0.547 -7.083 1.00 93.50 83 ALA A N 1
ATOM 651 C CA . ALA A 1 83 ? -0.367 -0.269 -6.376 1.00 93.50 83 ALA A CA 1
ATOM 652 C C . ALA A 1 83 ? 0.882 -0.434 -7.253 1.00 93.50 83 ALA A C 1
ATOM 654 O O . ALA A 1 83 ? 1.884 0.239 -7.013 1.00 93.50 83 ALA A O 1
ATOM 655 N N . ILE A 1 84 ? 0.825 -1.323 -8.248 1.00 91.12 84 ILE A N 1
ATOM 656 C CA . ILE A 1 84 ? 1.957 -1.639 -9.130 1.00 91.12 84 ILE A CA 1
ATOM 657 C C . ILE A 1 84 ? 1.887 -0.924 -10.479 1.00 91.12 84 ILE A C 1
ATOM 659 O O . ILE A 1 84 ? 2.867 -0.948 -11.217 1.00 91.12 84 ILE A O 1
ATOM 663 N N . GLU A 1 85 ? 0.783 -0.237 -10.781 1.00 89.94 85 GLU A N 1
ATOM 664 C CA . GLU A 1 85 ? 0.621 0.555 -12.007 1.00 89.94 85 GLU A CA 1
ATOM 665 C C . GLU A 1 85 ? 1.806 1.515 -12.253 1.00 89.94 85 GLU A C 1
ATOM 667 O O . GLU A 1 85 ? 2.338 1.514 -13.366 1.00 89.94 85 GLU A O 1
ATOM 672 N N . PRO A 1 86 ? 2.331 2.268 -11.258 1.00 92.00 86 PRO A N 1
ATOM 673 C CA . PRO A 1 86 ? 3.488 3.123 -11.514 1.00 92.00 86 PRO A CA 1
ATOM 674 C C . PRO A 1 86 ? 4.758 2.354 -11.871 1.00 92.00 86 PRO A C 1
ATOM 676 O O . PRO A 1 86 ? 5.584 2.869 -12.616 1.00 92.00 86 PRO A O 1
ATOM 679 N N . LEU A 1 87 ? 4.922 1.131 -11.365 1.00 91.38 87 LEU A N 1
ATOM 680 C CA . LEU A 1 87 ? 6.078 0.292 -11.679 1.00 91.38 87 LEU A CA 1
ATOM 681 C C . LEU A 1 87 ? 6.012 -0.216 -13.114 1.00 91.38 87 LEU A C 1
ATOM 683 O O . LEU A 1 87 ? 7.025 -0.199 -13.810 1.00 91.38 87 LEU A O 1
ATOM 687 N N . PHE A 1 88 ? 4.819 -0.575 -13.582 1.00 87.31 88 PHE A N 1
ATOM 688 C CA . PHE A 1 88 ? 4.600 -0.915 -14.983 1.00 87.31 88 PHE A CA 1
ATOM 689 C C . PHE A 1 88 ? 4.965 0.257 -15.905 1.00 87.31 88 PHE A C 1
ATOM 691 O O . PHE A 1 88 ? 5.746 0.103 -16.842 1.00 87.31 88 PHE A O 1
ATOM 698 N N . MET A 1 89 ? 4.525 1.471 -15.558 1.00 86.94 89 MET A N 1
ATOM 699 C CA . MET A 1 89 ? 4.879 2.702 -16.283 1.00 86.94 89 MET A CA 1
ATOM 700 C C . MET A 1 89 ? 6.387 3.019 -16.256 1.00 86.94 89 MET A C 1
ATOM 702 O O . MET A 1 89 ? 6.879 3.753 -17.116 1.00 86.94 89 MET A O 1
ATOM 706 N N . LEU A 1 90 ? 7.128 2.476 -15.283 1.00 89.62 90 LEU A N 1
ATOM 707 C CA . LEU A 1 90 ? 8.587 2.577 -15.162 1.00 89.62 90 LEU A CA 1
ATOM 708 C C . LEU A 1 90 ? 9.339 1.424 -15.856 1.00 89.62 90 LEU A C 1
ATOM 710 O O . LEU A 1 90 ? 10.568 1.379 -15.790 1.00 89.62 90 LEU A O 1
ATOM 714 N N . GLY A 1 91 ? 8.635 0.519 -16.544 1.00 89.00 91 GLY A N 1
ATOM 715 C CA . GLY A 1 91 ? 9.226 -0.603 -17.280 1.00 89.00 91 GLY A CA 1
ATOM 716 C C . GLY A 1 91 ? 9.457 -1.861 -16.439 1.00 89.00 91 GLY A C 1
ATOM 717 O O . GLY A 1 91 ? 10.259 -2.716 -16.815 1.00 89.00 91 GLY A O 1
ATOM 718 N N . VAL A 1 92 ? 8.789 -1.996 -15.290 1.00 90.31 92 VAL A N 1
ATOM 719 C CA . VAL A 1 92 ? 8.702 -3.282 -14.589 1.00 90.31 92 VAL A CA 1
ATOM 720 C C . VAL A 1 92 ? 7.689 -4.142 -15.340 1.00 90.31 92 VAL A C 1
ATOM 722 O O . VAL A 1 92 ? 6.489 -3.921 -15.244 1.00 90.31 92 VAL A O 1
ATOM 725 N N . GLU A 1 93 ? 8.185 -5.109 -16.109 1.00 86.50 93 GLU A N 1
ATOM 726 C CA . GLU A 1 93 ? 7.376 -5.897 -17.057 1.00 86.50 93 GLU A CA 1
ATOM 727 C C . GLU A 1 93 ? 7.136 -7.350 -16.610 1.00 86.50 93 GLU A C 1
ATOM 729 O O . GLU A 1 93 ? 6.510 -8.125 -17.331 1.00 86.50 93 GLU A O 1
ATOM 734 N N . ALA A 1 94 ? 7.616 -7.737 -15.425 1.00 89.81 94 ALA A N 1
ATOM 735 C CA . ALA A 1 94 ? 7.448 -9.092 -14.906 1.00 89.81 94 ALA A CA 1
ATOM 736 C C . ALA A 1 94 ? 7.233 -9.119 -13.381 1.00 89.81 94 ALA A C 1
ATOM 738 O O . ALA A 1 94 ? 7.844 -8.314 -12.663 1.00 89.81 94 ALA A O 1
ATOM 739 N N . PRO A 1 95 ? 6.453 -10.083 -12.856 1.00 90.88 95 PRO A N 1
ATOM 740 C CA . PRO A 1 95 ? 6.273 -10.293 -11.418 1.00 90.88 95 PRO A CA 1
ATOM 741 C C . PRO A 1 95 ? 7.579 -10.432 -10.637 1.00 90.88 95 PRO A C 1
ATOM 743 O O . PRO A 1 95 ? 7.713 -9.882 -9.545 1.00 90.88 95 PRO A O 1
ATOM 746 N N . GLU A 1 96 ? 8.582 -11.113 -11.191 1.00 92.75 96 GLU A N 1
ATOM 747 C CA . GLU A 1 96 ? 9.885 -11.264 -10.543 1.00 92.75 96 GLU A CA 1
ATOM 748 C C . GLU A 1 96 ? 10.594 -9.915 -10.386 1.00 92.75 96 GLU A C 1
ATOM 750 O O . GLU A 1 96 ? 11.235 -9.666 -9.365 1.00 92.75 96 GLU A O 1
A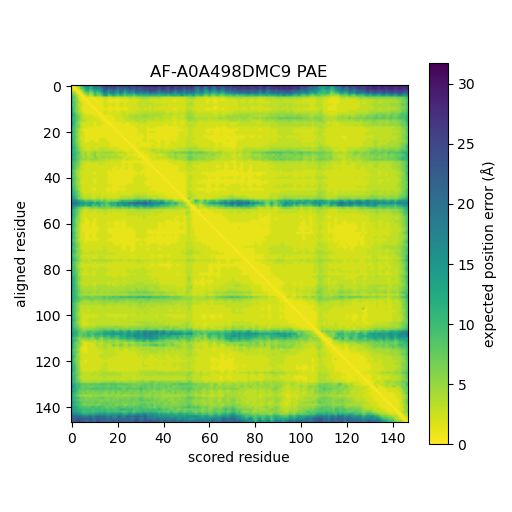TOM 755 N N . ALA A 1 97 ? 10.453 -9.020 -11.366 1.00 93.19 97 ALA A N 1
ATOM 756 C CA . ALA A 1 97 ? 11.027 -7.681 -11.302 1.00 93.19 97 ALA A CA 1
ATOM 757 C C . ALA A 1 97 ? 10.323 -6.814 -10.244 1.00 93.19 97 ALA A C 1
ATOM 759 O O . ALA A 1 97 ? 10.993 -6.070 -9.528 1.00 93.19 97 ALA A O 1
ATOM 760 N N . LEU A 1 98 ? 9.005 -6.967 -10.074 1.00 93.06 98 LEU A N 1
ATOM 761 C CA . LEU A 1 98 ? 8.254 -6.343 -8.980 1.00 93.06 98 LEU A CA 1
ATOM 762 C C . LEU A 1 98 ? 8.746 -6.825 -7.606 1.00 93.06 98 LEU A C 1
ATOM 764 O O . LEU A 1 98 ? 8.913 -6.016 -6.694 1.00 93.06 98 LEU A O 1
ATOM 768 N N . LEU A 1 99 ? 9.009 -8.124 -7.452 1.00 94.25 99 LEU A N 1
ATOM 769 C CA . LEU A 1 99 ? 9.543 -8.683 -6.208 1.00 94.25 99 LEU A CA 1
ATOM 770 C C . LEU A 1 99 ? 10.948 -8.155 -5.894 1.00 94.25 99 LEU A C 1
ATOM 772 O O . LEU A 1 99 ? 11.217 -7.769 -4.757 1.00 94.25 99 LEU A O 1
ATOM 776 N N . VAL A 1 100 ? 11.825 -8.087 -6.900 1.00 94.19 100 VAL A N 1
ATOM 777 C CA . VAL A 1 100 ? 13.165 -7.493 -6.764 1.00 94.19 100 VAL A CA 1
ATOM 778 C C . VAL A 1 100 ? 13.073 -6.017 -6.377 1.00 94.19 100 VAL A C 1
ATOM 780 O O . VAL A 1 100 ? 13.802 -5.567 -5.492 1.00 94.19 100 VAL A O 1
ATOM 783 N N . TRP A 1 101 ? 12.159 -5.267 -6.997 1.00 94.50 101 TRP A N 1
ATOM 784 C CA . TRP A 1 101 ? 11.922 -3.871 -6.645 1.00 94.50 101 TRP A CA 1
ATOM 785 C C . TRP A 1 101 ? 11.435 -3.727 -5.198 1.00 94.50 101 TRP A C 1
ATOM 787 O O . TRP A 1 101 ? 11.970 -2.914 -4.449 1.00 94.50 101 TRP A O 1
ATOM 797 N N . ALA A 1 102 ? 10.473 -4.549 -4.769 1.00 94.12 102 ALA A N 1
ATOM 798 C CA . ALA A 1 102 ? 9.931 -4.500 -3.414 1.00 94.12 102 ALA A CA 1
ATOM 799 C C . ALA A 1 102 ? 10.984 -4.840 -2.345 1.00 94.12 102 ALA A C 1
ATOM 801 O O . ALA A 1 102 ? 10.989 -4.223 -1.277 1.00 94.12 102 ALA A O 1
ATOM 802 N N . ASP A 1 103 ? 11.892 -5.780 -2.631 1.00 94.38 103 ASP A N 1
ATOM 803 C CA . ASP A 1 103 ? 13.028 -6.103 -1.759 1.00 94.38 103 ASP A CA 1
ATOM 804 C C . ASP A 1 103 ? 14.019 -4.928 -1.660 1.00 94.38 103 ASP A C 1
ATOM 806 O O . ASP A 1 103 ? 14.422 -4.531 -0.562 1.00 94.38 103 ASP A O 1
ATOM 810 N N . ALA A 1 104 ? 14.339 -4.287 -2.790 1.00 92.31 104 ALA A N 1
ATOM 811 C CA . ALA A 1 104 ? 15.175 -3.087 -2.807 1.00 92.31 104 ALA A CA 1
ATOM 812 C C . ALA A 1 104 ? 14.533 -1.930 -2.019 1.00 92.31 104 ALA A C 1
ATOM 814 O O . ALA A 1 104 ? 15.185 -1.319 -1.168 1.00 92.31 104 ALA A O 1
ATOM 815 N N . TYR A 1 105 ? 13.235 -1.689 -2.227 1.00 91.25 105 TYR A N 1
ATOM 816 C CA . TYR A 1 105 ? 12.447 -0.665 -1.542 1.00 91.25 105 TYR A CA 1
ATOM 817 C C . TYR A 1 105 ? 12.551 -0.768 -0.011 1.00 91.25 105 TYR A C 1
ATOM 819 O O . TYR A 1 105 ? 12.830 0.225 0.663 1.00 91.25 105 TYR A O 1
ATOM 827 N N . ILE A 1 106 ? 12.407 -1.966 0.568 1.00 90.88 106 ILE A N 1
ATOM 828 C CA . ILE A 1 106 ? 12.512 -2.144 2.030 1.00 90.88 106 ILE A CA 1
ATOM 829 C C . ILE A 1 106 ? 13.956 -2.128 2.558 1.00 90.88 106 ILE A C 1
ATOM 831 O O . ILE A 1 106 ? 14.167 -1.994 3.776 1.00 90.88 106 ILE A O 1
ATOM 835 N N . GLY A 1 107 ? 14.939 -2.305 1.671 1.00 86.19 107 GLY A N 1
ATOM 836 C CA . GLY A 1 107 ? 16.370 -2.227 1.958 1.00 86.19 107 GLY A CA 1
ATOM 837 C C . GLY A 1 107 ? 16.917 -0.797 1.949 1.00 86.19 107 GLY A C 1
ATOM 838 O O . GLY A 1 107 ? 17.919 -0.519 2.613 1.00 86.19 107 GLY A O 1
ATOM 839 N N . HIS A 1 108 ? 16.256 0.126 1.249 1.00 81.00 108 HIS A N 1
ATOM 840 C CA . HIS A 1 108 ? 16.660 1.525 1.171 1.00 81.00 108 HIS A CA 1
ATOM 841 C C . HIS A 1 108 ? 16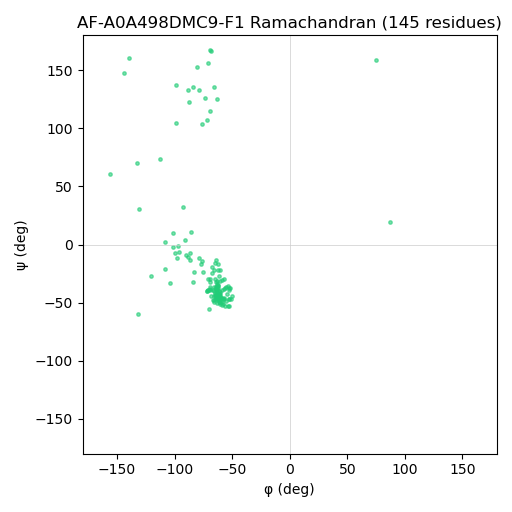.244 2.304 2.431 1.00 81.00 108 HIS A C 1
ATOM 843 O O . HIS A 1 108 ? 15.112 2.231 2.905 1.00 81.00 108 HIS A O 1
ATOM 849 N N . ASN A 1 109 ? 17.176 3.082 2.989 1.00 66.62 109 ASN A N 1
ATOM 850 C CA . ASN A 1 109 ? 16.881 4.004 4.096 1.00 66.62 109 ASN A CA 1
ATOM 851 C C . ASN A 1 109 ? 16.427 5.391 3.612 1.00 66.62 109 ASN A C 1
ATOM 853 O O . ASN A 1 109 ? 15.957 6.187 4.419 1.00 66.62 109 ASN A O 1
ATOM 857 N N . GLU A 1 110 ? 16.553 5.672 2.315 1.00 69.31 110 GLU A N 1
ATOM 858 C CA . GLU A 1 110 ? 16.236 6.959 1.695 1.00 69.31 110 GLU A CA 1
ATOM 859 C C . GLU A 1 110 ? 15.025 6.797 0.768 1.00 69.31 110 GLU A C 1
ATOM 861 O O . GLU A 1 110 ? 15.171 6.747 -0.446 1.00 69.31 110 GLU A O 1
ATOM 866 N N . SER A 1 111 ? 13.830 6.661 1.350 1.00 79.44 111 SER A N 1
ATOM 867 C CA . SER A 1 111 ? 12.573 6.679 0.588 1.00 79.44 111 SER A CA 1
ATOM 868 C C . SER A 1 111 ? 12.073 8.115 0.448 1.00 79.44 111 SER A C 1
ATOM 870 O O . SER A 1 111 ? 12.014 8.857 1.432 1.00 79.44 111 SER A O 1
ATOM 872 N N . TYR A 1 112 ? 11.679 8.495 -0.767 1.00 79.38 112 TYR A N 1
ATOM 873 C CA . TYR A 1 112 ? 11.077 9.794 -1.071 1.00 79.38 112 TYR A CA 1
ATOM 874 C C . TYR A 1 112 ? 9.734 9.989 -0.371 1.00 79.38 112 TYR A C 1
ATOM 876 O O . TYR A 1 112 ? 9.386 11.111 -0.008 1.00 79.38 112 TYR A O 1
ATOM 884 N N . MET A 1 113 ? 8.988 8.900 -0.185 1.00 89.12 113 MET A N 1
ATOM 885 C CA . MET A 1 113 ? 7.671 8.913 0.453 1.00 89.12 113 MET A CA 1
ATOM 886 C C . MET A 1 113 ? 7.691 8.449 1.904 1.00 89.12 113 MET A C 1
ATOM 888 O O . MET A 1 113 ? 6.641 8.294 2.520 1.00 89.12 113 MET A O 1
ATOM 892 N N . GLY A 1 114 ? 8.876 8.287 2.481 1.00 86.81 114 GLY A N 1
ATOM 893 C CA . GLY A 1 114 ? 9.032 7.844 3.852 1.00 86.81 114 GLY A CA 1
ATOM 894 C C . GLY A 1 114 ? 8.756 6.354 4.037 1.00 86.81 114 GLY A C 1
ATOM 895 O O . GLY A 1 114 ? 8.099 5.673 3.250 1.00 86.81 114 GLY A O 1
ATOM 896 N N . ARG A 1 115 ? 9.296 5.823 5.131 1.00 90.56 115 ARG A N 1
ATOM 897 C CA . ARG A 1 115 ? 9.275 4.383 5.398 1.00 90.56 115 ARG A CA 1
ATOM 898 C C . ARG A 1 115 ? 7.954 3.959 6.060 1.00 90.56 115 ARG A C 1
ATOM 900 O O . ARG A 1 115 ? 7.524 4.634 7.003 1.00 90.56 115 ARG A O 1
ATOM 907 N N . PRO A 1 116 ? 7.317 2.857 5.631 1.00 92.94 116 PRO A N 1
ATOM 908 C CA . PRO A 1 116 ? 6.146 2.321 6.311 1.00 92.94 116 PRO A CA 1
ATOM 909 C C . PRO A 1 116 ? 6.547 1.730 7.673 1.00 92.94 116 PRO A C 1
ATOM 911 O O . PRO A 1 116 ? 7.732 1.579 7.982 1.00 92.94 116 PRO A O 1
ATOM 914 N N . ASP A 1 117 ? 5.560 1.435 8.520 1.00 92.69 117 ASP A N 1
ATOM 915 C CA . ASP A 1 117 ? 5.827 0.935 9.872 1.00 92.69 117 ASP A CA 1
ATOM 916 C C . ASP A 1 117 ? 6.424 -0.488 9.888 1.00 92.69 117 ASP A C 1
ATOM 918 O O . ASP A 1 117 ? 6.419 -1.210 8.891 1.00 92.69 117 ASP A O 1
ATOM 922 N N . GLU A 1 118 ? 6.951 -0.916 11.039 1.00 93.69 118 GLU A N 1
ATOM 923 C CA . GLU A 1 118 ? 7.586 -2.238 11.178 1.00 93.69 118 GLU A CA 1
ATOM 924 C C . GLU A 1 118 ? 6.649 -3.402 10.839 1.00 93.69 118 GLU A C 1
ATOM 926 O O . GLU A 1 118 ? 7.098 -4.429 10.334 1.00 93.69 118 GLU A O 1
ATOM 931 N N . GLN A 1 119 ? 5.344 -3.251 11.075 1.00 95.12 119 GLN A N 1
ATOM 932 C CA . GLN A 1 119 ? 4.370 -4.296 10.777 1.00 95.12 119 GLN A CA 1
ATOM 933 C C . GLN A 1 119 ? 4.174 -4.439 9.259 1.00 95.12 119 GLN A C 1
ATOM 935 O O . GLN A 1 119 ? 4.123 -5.560 8.753 1.00 95.12 119 GLN A O 1
ATOM 940 N N . ALA A 1 120 ? 4.136 -3.322 8.532 1.00 95.94 120 ALA A N 1
ATOM 941 C CA . ALA A 1 120 ? 4.122 -3.285 7.074 1.00 95.94 120 ALA A CA 1
ATOM 942 C C . ALA A 1 120 ? 5.415 -3.854 6.474 1.00 95.94 120 ALA A C 1
ATOM 944 O O . ALA A 1 120 ? 5.365 -4.710 5.593 1.00 95.94 120 ALA A O 1
ATOM 945 N N . LEU A 1 121 ? 6.579 -3.456 6.998 1.00 94.94 121 LEU A N 1
ATOM 946 C CA . LEU A 1 121 ? 7.878 -3.984 6.561 1.00 94.94 121 LEU A CA 1
ATOM 947 C C . LEU A 1 121 ? 7.990 -5.492 6.796 1.00 94.94 121 LEU A C 1
ATOM 949 O O . LEU A 1 121 ? 8.491 -6.221 5.940 1.00 94.94 121 LEU A O 1
ATOM 953 N N . LYS A 1 122 ? 7.520 -5.967 7.954 1.00 95.56 122 LYS A N 1
ATOM 954 C CA . LYS A 1 122 ? 7.452 -7.394 8.270 1.00 95.56 122 LYS A CA 1
ATOM 955 C C . LYS A 1 122 ? 6.552 -8.129 7.281 1.00 95.56 122 LYS A C 1
ATOM 957 O O . LYS A 1 122 ? 6.958 -9.163 6.763 1.00 95.56 122 LYS A O 1
ATOM 962 N N . TRP A 1 123 ? 5.376 -7.581 6.982 1.00 96.44 123 TRP A N 1
ATOM 963 C CA . TRP A 1 123 ? 4.463 -8.167 6.003 1.00 96.44 123 TRP A CA 1
ATOM 964 C C . TRP A 1 123 ? 5.085 -8.244 4.602 1.00 96.44 123 TRP A C 1
ATOM 966 O O . TRP A 1 123 ? 4.957 -9.276 3.945 1.00 96.44 123 TRP A O 1
ATOM 976 N N . ILE A 1 124 ? 5.831 -7.222 4.162 1.00 95.56 124 ILE A N 1
ATOM 977 C CA . ILE A 1 124 ? 6.541 -7.294 2.875 1.00 95.56 124 ILE A CA 1
ATOM 978 C C . ILE A 1 124 ? 7.519 -8.479 2.881 1.00 95.56 124 ILE A C 1
ATOM 980 O O . ILE A 1 124 ? 7.451 -9.340 2.006 1.00 95.56 124 ILE A O 1
ATOM 984 N N . ARG A 1 125 ? 8.381 -8.567 3.902 1.00 95.25 125 ARG A N 1
ATOM 985 C CA . ARG A 1 125 ? 9.432 -9.598 4.006 1.00 95.25 125 ARG A CA 1
ATOM 986 C C . ARG A 1 125 ? 8.891 -11.018 4.116 1.00 95.25 125 ARG A C 1
ATOM 988 O O . ARG A 1 125 ? 9.427 -11.932 3.503 1.00 95.25 125 ARG A O 1
ATOM 995 N N . GLU A 1 126 ? 7.879 -11.207 4.953 1.00 95.25 126 GLU A N 1
ATOM 996 C CA . GLU A 1 126 ? 7.406 -12.536 5.348 1.00 95.25 126 GLU A CA 1
ATOM 997 C C . GLU A 1 126 ? 6.191 -13.003 4.544 1.00 95.25 126 GLU A C 1
ATOM 999 O O . GLU A 1 126 ? 5.794 -14.160 4.657 1.00 95.25 126 GLU A O 1
ATOM 1004 N N . THR A 1 127 ? 5.557 -12.124 3.768 1.00 93.50 127 THR A N 1
ATOM 1005 C CA . THR A 1 127 ? 4.333 -12.455 3.030 1.00 93.50 127 THR A CA 1
ATOM 1006 C C . THR A 1 127 ? 4.420 -12.008 1.581 1.00 93.50 127 THR A C 1
ATOM 1008 O O . THR A 1 127 ? 4.375 -12.863 0.699 1.00 93.50 127 THR A O 1
ATOM 1011 N N . PHE A 1 128 ? 4.596 -10.713 1.307 1.00 93.94 128 PHE A N 1
ATOM 1012 C CA . PHE A 1 128 ? 4.565 -10.205 -0.071 1.00 93.94 128 PHE A CA 1
ATOM 1013 C C . PHE A 1 128 ? 5.650 -10.838 -0.946 1.00 93.94 128 PHE A C 1
ATOM 1015 O O . PHE A 1 128 ? 5.343 -11.386 -2.000 1.00 93.94 128 PHE A O 1
ATOM 1022 N N . LEU A 1 129 ? 6.899 -10.859 -0.465 1.00 93.62 129 LEU A N 1
ATOM 1023 C CA . LEU A 1 129 ? 8.033 -11.426 -1.203 1.00 93.62 129 LEU A CA 1
ATOM 1024 C C . LEU A 1 129 ? 7.931 -12.940 -1.440 1.00 93.62 129 LEU A C 1
ATOM 1026 O O . LEU A 1 129 ? 8.637 -13.483 -2.284 1.00 93.62 129 LEU A O 1
ATOM 1030 N N . LEU A 1 130 ? 7.046 -13.623 -0.711 1.00 90.88 130 LEU A N 1
ATOM 1031 C CA . LEU A 1 130 ? 6.777 -15.053 -0.863 1.00 90.88 130 LEU A CA 1
ATOM 1032 C C . LEU A 1 130 ? 5.489 -15.329 -1.658 1.00 90.88 130 LEU A C 1
ATOM 1034 O O . LEU A 1 130 ? 5.165 -16.486 -1.909 1.00 90.88 130 LEU A O 1
ATOM 1038 N N . SER A 1 131 ? 4.759 -14.287 -2.066 1.00 87.56 131 SER A N 1
ATOM 1039 C CA . SER A 1 131 ? 3.455 -14.381 -2.737 1.00 87.56 131 SER A CA 1
ATOM 1040 C C . SER A 1 131 ? 3.559 -14.387 -4.267 1.00 87.56 131 SER A C 1
ATOM 1042 O O . SER A 1 131 ? 2.659 -13.885 -4.937 1.00 87.56 131 SER A O 1
ATOM 1044 N N . GLY A 1 132 ? 4.637 -14.947 -4.829 1.00 86.25 132 GLY A N 1
ATOM 1045 C CA . GLY A 1 132 ? 4.910 -14.927 -6.275 1.00 86.25 132 GLY A CA 1
ATOM 1046 C C . GLY A 1 132 ? 3.728 -15.399 -7.128 1.00 86.25 132 GLY A C 1
ATOM 1047 O O . GLY A 1 132 ? 3.318 -14.685 -8.037 1.00 86.25 132 GLY A O 1
ATOM 1048 N N . ASP A 1 133 ? 3.102 -16.522 -6.766 1.00 86.62 133 ASP A N 1
ATOM 1049 C CA . ASP A 1 133 ? 1.942 -17.065 -7.492 1.00 86.62 133 ASP A CA 1
ATOM 1050 C C . ASP A 1 133 ? 0.720 -16.126 -7.454 1.00 86.62 133 ASP A C 1
ATOM 1052 O O . ASP A 1 133 ? 0.031 -15.944 -8.456 1.00 86.62 133 ASP A O 1
ATOM 1056 N N . ALA A 1 134 ? 0.441 -15.503 -6.304 1.00 81.50 134 ALA A N 1
ATOM 1057 C CA . ALA A 1 134 ? -0.680 -14.570 -6.165 1.00 81.50 134 ALA A CA 1
ATOM 1058 C C . ALA A 1 134 ? -0.426 -13.271 -6.944 1.00 81.50 134 ALA A C 1
ATOM 1060 O O . ALA A 1 134 ? -1.330 -12.736 -7.585 1.00 81.50 134 ALA A O 1
ATOM 1061 N N . ILE A 1 135 ? 0.822 -12.797 -6.929 1.00 86.50 135 ILE A N 1
ATOM 1062 C CA . ILE A 1 135 ? 1.257 -11.639 -7.706 1.00 86.50 135 ILE A CA 1
ATOM 1063 C C . ILE A 1 135 ? 1.144 -11.939 -9.202 1.00 86.50 135 ILE A C 1
ATOM 1065 O O . ILE A 1 135 ? 0.587 -11.114 -9.917 1.00 86.50 135 ILE A O 1
ATOM 1069 N N . GLN A 1 136 ? 1.572 -13.120 -9.662 1.00 88.88 136 GLN A N 1
ATOM 1070 C CA . GLN A 1 136 ? 1.409 -13.558 -11.053 1.00 88.88 136 GLN A CA 1
ATOM 1071 C C . GLN A 1 136 ? -0.065 -13.542 -11.476 1.00 88.88 136 GLN A C 1
ATOM 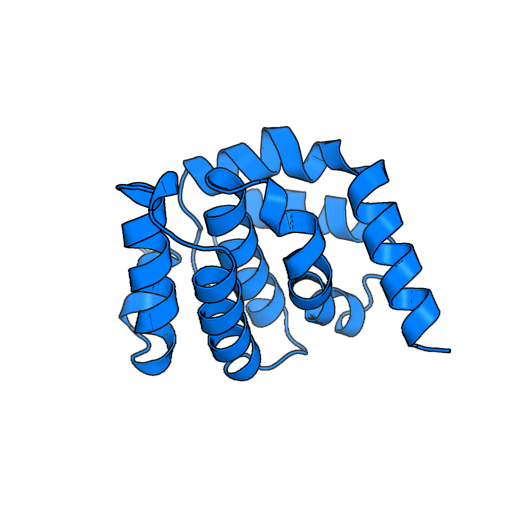1073 O O . GLN A 1 136 ? -0.398 -12.986 -12.513 1.00 88.88 136 GLN A O 1
ATOM 1078 N N . LEU A 1 137 ? -0.974 -14.066 -10.648 1.00 85.69 137 LEU A N 1
ATOM 1079 C CA . LEU A 1 137 ? -2.410 -14.059 -10.956 1.00 85.69 137 LEU A CA 1
ATOM 1080 C C . LEU A 1 137 ? -3.003 -12.648 -11.072 1.00 85.69 137 LEU A C 1
ATOM 1082 O O . LEU A 1 137 ? -3.948 -12.432 -11.829 1.00 85.69 137 LEU A O 1
ATOM 1086 N N . VAL A 1 138 ? -2.535 -11.684 -10.274 1.00 83.56 138 VAL A N 1
ATOM 1087 C CA . VAL A 1 138 ? -2.929 -10.272 -10.437 1.00 83.56 138 VAL A CA 1
ATOM 1088 C C . VAL A 1 138 ? -2.291 -9.681 -11.694 1.00 83.56 138 VAL A C 1
ATOM 1090 O O . VAL A 1 138 ? -2.960 -8.950 -12.418 1.00 83.56 138 VAL A O 1
ATOM 1093 N N . TRP A 1 139 ? -1.034 -10.027 -11.966 1.00 84.44 139 TRP A N 1
ATOM 1094 C CA . TRP A 1 139 ? -0.281 -9.567 -13.126 1.00 84.44 139 TRP A CA 1
ATOM 1095 C C . TRP A 1 139 ? -0.933 -9.981 -14.444 1.00 84.44 139 TRP A C 1
ATOM 1097 O O . TRP A 1 139 ? -1.175 -9.140 -15.302 1.00 84.44 139 TRP A O 1
ATOM 1107 N N . ASP A 1 140 ? -1.292 -11.255 -14.586 1.00 86.50 140 ASP A N 1
ATOM 1108 C CA . ASP A 1 140 ? -1.929 -11.774 -15.799 1.00 86.50 140 ASP A CA 1
ATOM 1109 C C . ASP A 1 140 ? -3.260 -11.060 -16.070 1.00 86.50 140 ASP A C 1
ATOM 1111 O O . ASP A 1 140 ? -3.536 -10.655 -17.196 1.00 86.50 140 ASP A O 1
ATOM 1115 N N . ARG A 1 141 ? -4.048 -10.803 -15.015 1.00 82.25 141 ARG A N 1
ATOM 1116 C CA . ARG A 1 141 ? -5.307 -10.048 -15.115 1.00 82.25 141 ARG A CA 1
ATOM 1117 C C . ARG A 1 141 ? -5.106 -8.610 -15.587 1.00 82.25 141 ARG A C 1
ATOM 1119 O O . ARG A 1 141 ? -5.971 -8.098 -16.287 1.00 82.25 141 ARG A O 1
ATOM 1126 N N . LEU A 1 142 ? -4.012 -7.958 -15.190 1.00 77.75 142 LEU A N 1
ATOM 1127 C CA . LEU A 1 142 ? -3.675 -6.621 -15.686 1.00 77.75 142 LEU A CA 1
ATOM 1128 C C . LEU A 1 142 ? -3.367 -6.660 -17.184 1.00 77.75 142 LEU A C 1
ATOM 1130 O O . LEU A 1 142 ? -3.940 -5.879 -17.940 1.00 77.75 142 LEU A O 1
ATOM 1134 N N . MET A 1 143 ? -2.529 -7.605 -17.614 1.00 78.25 143 MET A N 1
ATOM 1135 C CA . MET A 1 143 ? -2.138 -7.741 -19.020 1.00 78.25 143 MET A CA 1
ATOM 1136 C C . MET A 1 143 ? -3.335 -8.066 -19.925 1.00 78.25 143 MET A C 1
ATOM 1138 O O . MET A 1 143 ? -3.436 -7.525 -21.018 1.00 78.25 143 MET A O 1
ATOM 1142 N N . GLU A 1 144 ? -4.285 -8.883 -19.459 1.00 79.50 144 GLU A N 1
ATOM 1143 C CA . GLU A 1 144 ? -5.524 -9.186 -20.195 1.00 79.50 144 GLU A CA 1
ATOM 1144 C C . GLU A 1 144 ? -6.456 -7.972 -20.370 1.00 79.50 144 GLU A C 1
ATOM 1146 O O . GLU A 1 144 ? -7.316 -7.984 -21.249 1.00 79.50 144 GLU A O 1
ATOM 1151 N N . THR A 1 145 ? -6.332 -6.937 -19.532 1.00 64.81 145 THR A N 1
ATOM 1152 C CA . THR A 1 145 ? -7.161 -5.720 -19.624 1.00 64.81 145 THR A CA 1
ATOM 1153 C C . THR A 1 145 ? -6.576 -4.621 -20.513 1.00 64.81 145 THR A C 1
ATOM 1155 O O . THR A 1 145 ? -7.276 -3.643 -20.780 1.00 64.81 145 THR A O 1
ATOM 1158 N N . GLU A 1 146 ? -5.328 -4.767 -20.968 1.00 55.44 146 GLU A N 1
ATOM 1159 C CA . GLU A 1 146 ? -4.655 -3.807 -21.858 1.00 55.44 146 GLU A CA 1
ATOM 1160 C C . GLU A 1 146 ? -4.729 -4.178 -23.358 1.00 55.44 146 GLU A C 1
ATOM 1162 O O . GLU A 1 146 ? -4.358 -3.349 -24.194 1.00 55.44 146 GLU A O 1
ATOM 1167 N N . ASP A 1 147 ? -5.258 -5.364 -23.698 1.00 44.59 147 ASP A N 1
ATOM 1168 C CA . ASP A 1 147 ? -5.537 -5.844 -25.071 1.00 44.59 147 ASP A CA 1
ATOM 1169 C C . ASP A 1 147 ? -6.944 -5.450 -25.586 1.00 44.59 147 ASP A C 1
ATOM 1171 O O . ASP A 1 147 ? -7.065 -5.098 -26.789 1.00 44.59 147 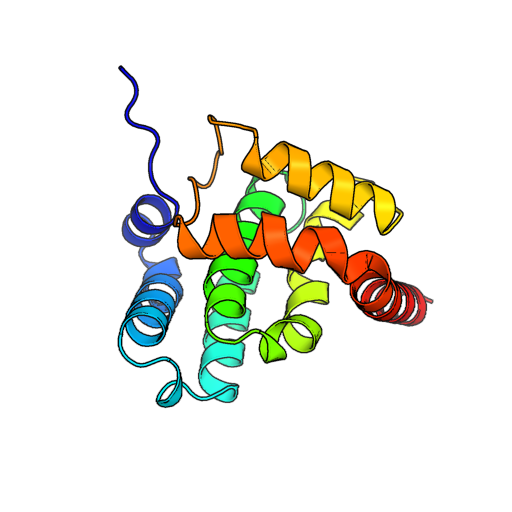ASP A O 1
#

Nearest PDB structures (foldseek):
  6xr2-assembly2_E  TM=2.140E-01  e=5.122E+00  synthetic construct

Radius of gyration: 14.42 Å; Cα contacts (8 Å, |Δi|>4): 158; chains: 1; bounding box: 37×35×42 Å

Sequence (147 aa):
MNQFESFRDVLSSMKHWRPMLALLDDLSSKPESVTDARIEEVWHVYKQSIQTNCEGAAEALMAALSSICARRPEMLDKLLADAIEPLFMLGVEAPEALLVWADAYIGHNESYMGRPDEQALKWIRETFLLSGDAIQLVWDRLMETED